Protein 5HA6 (pdb70)

CATH classification: 1.10.287.210

Structure (mmCIF, N/CA/C/O backbone):
data_5HA6
#
_entry.id   5HA6
#
_cell.length_a   48.118
_cell.length_b   48.118
_cell.length_c   378.911
_cell.angle_alpha   90.000
_cell.angle_beta   90.000
_cell.angle_gamma   120.000
#
_symmetry.space_group_name_H-M   'H 3 2'
#
loop_
_entity.id
_entity.type
_entity.pdbx_description
1 polymer Syncytin-1
2 non-polymer 'CHLORIDE ION'
3 water water
#
loop_
_atom_site.group_PDB
_atom_site.id
_atom_site.type_symbol
_atom_site.label_atom_id
_atom_site.label_alt_id
_atom_site.label_comp_id
_atom_site.label_asym_id
_atom_site.label_entity_id
_atom_site.label_seq_id
_atom_site.pdbx_PDB_ins_code
_atom_site.Cartn_x
_atom_site.Cartn_y
_atom_site.Cartn_z
_atom_site.occupancy
_atom_site.B_iso_or_equiv
_atom_site.auth_seq_id
_atom_site.auth_comp_id
_atom_site.auth_asym_id
_atom_site.auth_atom_id
_atom_site.pdbx_PDB_model_num
ATOM 1 N N . GLY A 1 24 ? 23.292 -7.549 44.580 1.00 60.88 0 GLY A N 1
A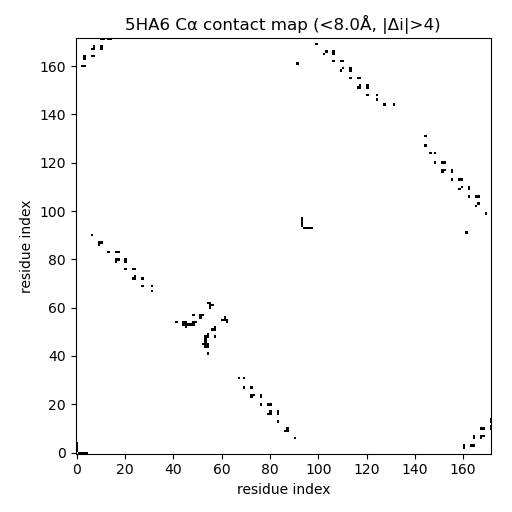TOM 2 C CA . GLY A 1 24 ? 22.046 -7.757 43.767 1.00 57.18 0 GLY A CA 1
ATOM 3 C C . GLY A 1 24 ? 22.135 -8.933 42.803 1.00 57.05 0 GLY A C 1
ATOM 4 O O . GLY A 1 24 ? 22.516 -8.777 41.638 1.00 52.45 0 GLY A O 1
ATOM 8 N N . SER A 1 25 ? 21.775 -10.121 43.286 1.00 59.17 343 SER A N 1
ATOM 9 C CA . SER A 1 25 ? 21.794 -11.326 42.448 1.00 55.26 343 SER A CA 1
ATOM 10 C C . SER A 1 25 ? 20.647 -11.296 41.427 1.00 50.85 343 SER A C 1
ATOM 11 O O . SER A 1 25 ? 20.857 -11.312 40.211 1.00 49.93 343 SER A O 1
ATOM 19 N N . THR A 1 26 ? 19.427 -11.265 41.954 1.00 53.19 344 THR A N 1
ATOM 20 C CA . THR A 1 26 ? 18.229 -11.007 41.164 1.00 48.56 344 THR A CA 1
ATOM 21 C C . THR A 1 26 ? 18.484 -9.948 40.083 1.00 44.31 344 THR A C 1
ATOM 22 O O . THR A 1 26 ? 18.135 -10.106 38.891 1.00 40.43 344 THR A O 1
ATOM 33 N N . GLN A 1 27 ? 19.103 -8.864 40.526 1.00 44.69 345 GLN A N 1
ATOM 34 C CA . GLN A 1 27 ? 19.371 -7.722 39.675 1.00 42.57 345 GLN A CA 1
ATOM 35 C C . GLN A 1 27 ? 20.298 -8.134 38.530 1.00 41.18 345 GLN A C 1
ATOM 36 O O . GLN A 1 27 ? 20.080 -7.780 37.375 1.00 39.03 345 GLN A O 1
ATOM 40 N N . PHE A 1 28 ? 21.316 -8.923 38.822 1.00 41.75 346 PHE A N 1
ATOM 41 C CA . PHE A 1 28 ? 22.264 -9.242 37.767 1.00 41.56 346 PHE A CA 1
ATOM 42 C C . PHE A 1 28 ? 21.592 -10.190 36.807 1.00 39.15 346 PHE A C 1
ATOM 43 O O . PHE A 1 28 ? 21.798 -10.084 35.593 1.00 35.34 346 PHE A O 1
ATOM 60 N N . TYR A 1 29 ? 20.688 -10.995 37.295 1.00 37.81 347 TYR A N 1
ATOM 61 C CA . TYR A 1 29 ? 19.953 -11.841 36.418 1.00 39.63 347 TYR A CA 1
ATOM 62 C C . TYR A 1 29 ? 19.066 -11.048 35.466 1.00 34.81 347 TYR A C 1
ATOM 63 O O . TYR A 1 29 ? 19.089 -11.297 34.296 1.00 31.31 347 TYR A O 1
ATOM 81 N N . TYR A 1 30 ? 18.305 -10.096 35.986 1.00 35.65 348 TYR A N 1
ATOM 82 C CA . TYR A 1 30 ? 17.487 -9.240 35.084 1.00 33.36 348 TYR A CA 1
ATOM 83 C C . TYR A 1 30 ? 18.381 -8.492 34.083 1.00 31.03 348 TYR A C 1
ATOM 84 O O . TYR A 1 30 ? 18.106 -8.404 32.881 1.00 29.88 348 TYR A O 1
ATOM 102 N N . LYS A 1 31 ? 19.481 -7.953 34.591 1.00 31.24 349 LYS A N 1
ATOM 103 C CA . LYS A 1 31 ? 20.354 -7.140 33.769 1.00 30.26 349 LYS A CA 1
ATOM 104 C C . LYS A 1 31 ? 20.907 -7.940 32.596 1.00 28.87 349 LYS A C 1
ATOM 105 O O . LYS A 1 31 ? 20.793 -7.544 31.446 1.00 27.79 349 LYS A O 1
ATOM 109 N N . LEU A 1 32 ? 21.486 -9.065 32.893 1.00 29.10 350 LEU A N 1
ATOM 110 C CA . LEU A 1 32 ? 22.076 -9.903 31.883 1.00 28.06 350 LEU A CA 1
ATOM 111 C C . LEU A 1 32 ? 21.045 -10.437 30.922 1.00 27.24 350 LEU A C 1
ATOM 112 O O . LEU A 1 32 ? 21.282 -10.484 29.787 1.00 26.08 350 LEU A O 1
ATOM 128 N N . SER A 1 33 ? 19.903 -10.843 31.415 1.00 28.03 351 SER A N 1
ATOM 129 C CA . SER A 1 33 ? 18.812 -11.265 30.532 1.00 27.55 351 SER A CA 1
ATOM 130 C C . SER A 1 33 ? 18.436 -10.158 29.527 1.00 26.52 351 SER A C 1
ATOM 131 O O . SER A 1 33 ? 18.247 -10.399 28.320 1.00 25.51 351 SER A O 1
ATOM 139 N N . GLN A 1 34 ? 18.330 -8.925 30.007 1.00 27.72 352 GLN A N 1
ATOM 140 C CA . GLN A 1 34 ? 18.019 -7.820 29.072 1.00 26.30 352 GLN A CA 1
ATOM 141 C C . GLN A 1 34 ? 19.175 -7.474 28.146 1.00 25.13 352 GLN A C 1
ATOM 142 O O . GLN A 1 34 ? 18.953 -7.192 26.973 1.00 24.28 352 GLN A O 1
ATOM 156 N N . GLU A 1 35 ? 20.413 -7.565 28.618 1.00 25.29 353 GLU A N 1
ATOM 157 C CA . GLU A 1 35 ? 21.550 -7.421 27.679 1.00 24.32 353 GLU A CA 1
ATOM 158 C C . GLU A 1 35 ? 21.512 -8.457 26.521 1.00 23.20 353 GLU A C 1
ATOM 159 O O . GLU A 1 35 ? 21.602 -8.126 25.310 1.00 22.28 353 GLU A O 1
ATOM 171 N N . LEU A 1 36 ? 21.380 -9.720 26.904 1.00 24.33 354 LEU A N 1
ATOM 172 C CA . LEU A 1 36 ? 21.212 -10.799 25.953 1.00 22.79 354 LEU A CA 1
ATOM 173 C C . LEU A 1 36 ? 20.082 -10.456 24.986 1.00 22.14 354 LEU A C 1
ATOM 174 O O . LEU A 1 36 ? 20.268 -10.442 23.743 1.00 23.31 354 LEU A O 1
ATOM 190 N N . ASN A 1 37 ? 18.906 -10.144 25.523 1.00 22.87 355 ASN A N 1
ATOM 191 C CA . ASN A 1 37 ? 17.757 -9.832 24.663 1.00 22.63 355 ASN A CA 1
ATOM 192 C C . ASN A 1 37 ? 18.044 -8.703 23.671 1.00 21.82 355 ASN A C 1
ATOM 193 O O . ASN A 1 37 ? 17.768 -8.832 22.472 1.00 21.08 355 ASN A O 1
ATOM 204 N N . GLY A 1 38 ? 18.626 -7.603 24.146 1.00 24.49 356 GLY A N 1
ATOM 205 C CA . GLY A 1 38 ? 18.916 -6.500 23.216 1.00 23.47 356 GLY A CA 1
ATOM 206 C C . GLY A 1 38 ? 19.976 -6.811 22.138 1.00 20.58 356 GLY A C 1
ATOM 207 O O . GLY A 1 38 ? 19.890 -6.315 20.991 1.00 21.20 356 GLY A O 1
ATOM 211 N N . ASP A 1 39 ? 20.999 -7.583 22.482 1.00 22.92 357 ASP A N 1
ATOM 212 C CA . ASP A 1 39 ? 21.931 -8.064 21.453 1.00 19.55 357 ASP A CA 1
ATOM 213 C C . ASP A 1 39 ? 21.192 -8.970 20.433 1.00 18.80 357 ASP A C 1
ATOM 214 O O . ASP A 1 39 ? 21.285 -8.805 19.221 1.00 19.17 357 ASP A O 1
ATOM 223 N N . MET A 1 40 ? 20.434 -9.945 20.933 1.00 20.22 358 MET A N 1
ATOM 224 C CA . MET A 1 40 ? 19.746 -10.884 20.044 1.00 19.46 358 MET A CA 1
ATOM 225 C C . MET A 1 40 ? 18.672 -10.274 19.150 1.00 19.93 358 MET A C 1
ATOM 226 O O . MET A 1 40 ? 18.449 -10.778 18.041 1.00 21.91 358 MET A O 1
ATOM 240 N N . GLU A 1 41 ? 18.006 -9.209 19.603 1.00 22.05 359 GLU A N 1
ATOM 241 C CA . GLU A 1 41 ? 17.097 -8.490 18.718 1.00 19.55 359 GLU A CA 1
ATOM 242 C C . GLU A 1 41 ? 17.858 -7.980 17.489 1.00 19.85 359 GLU A C 1
ATOM 243 O O . GLU A 1 41 ? 17.390 -8.094 16.346 1.00 18.83 359 GLU A O 1
ATOM 255 N N . ARG A 1 42 ? 19.078 -7.470 17.704 1.00 21.80 360 ARG A N 1
ATOM 256 C CA . ARG A 1 42 ? 19.882 -6.942 16.593 1.00 18.76 360 ARG A CA 1
ATOM 257 C C . ARG A 1 42 ? 20.457 -8.062 15.719 1.00 19.98 360 ARG A C 1
ATOM 258 O O . ARG A 1 42 ? 20.417 -7.969 14.473 1.00 19.52 360 ARG A O 1
ATOM 279 N N . VAL A 1 43 ? 20.936 -9.154 16.338 1.00 19.34 361 VAL A N 1
ATOM 280 C CA . VAL A 1 43 ? 21.296 -10.318 15.523 1.00 19.01 361 VAL A CA 1
ATOM 281 C C . VAL A 1 43 ? 20.119 -10.821 14.637 1.00 18.24 361 VAL A C 1
ATOM 282 O O . VAL A 1 43 ? 20.294 -11.064 13.418 1.00 18.42 361 VAL A O 1
ATOM 295 N N . ALA A 1 44 ? 18.955 -11.035 15.227 1.00 19.67 362 ALA A N 1
ATOM 296 C CA . ALA A 1 44 ? 17.811 -11.504 14.470 1.00 18.82 362 ALA A CA 1
ATOM 297 C C . ALA A 1 44 ? 17.507 -10.565 13.312 1.00 21.75 362 ALA A C 1
ATOM 298 O O . ALA A 1 44 ? 17.294 -11.016 12.158 1.00 23.87 362 ALA A O 1
ATOM 305 N N . ASP A 1 45 ? 17.467 -9.261 13.616 1.00 21.57 363 ASP A N 1
ATOM 306 C CA . ASP A 1 45 ? 17.268 -8.265 12.560 1.00 20.80 363 ASP A CA 1
ATOM 307 C C . ASP A 1 45 ? 18.263 -8.454 11.414 1.00 21.79 363 ASP A C 1
ATOM 308 O O . ASP A 1 45 ? 17.887 -8.413 10.199 1.00 19.78 363 ASP A O 1
ATOM 317 N N . SER A 1 46 ? 19.531 -8.641 11.780 1.00 21.31 364 SER A N 1
ATOM 318 C CA . SER A 1 46 ? 20.576 -8.818 10.776 1.00 14.97 364 SER A CA 1
ATOM 319 C C . SER A 1 46 ? 20.377 -10.071 9.948 1.00 18.86 364 SER A C 1
ATOM 320 O O . SER A 1 46 ? 20.530 -10.049 8.695 1.00 17.49 364 SER A O 1
ATOM 328 N N . LEU A 1 47 ? 20.057 -11.176 10.614 1.00 18.02 365 LEU A N 1
ATOM 329 C CA . LEU A 1 47 ? 19.826 -12.436 9.900 1.00 16.51 365 LEU A CA 1
ATOM 330 C C . LEU A 1 47 ? 18.699 -12.271 8.890 1.00 19.48 365 LEU A C 1
ATOM 331 O O . LEU A 1 47 ? 18.817 -12.719 7.729 1.00 18.76 365 LEU A O 1
ATOM 347 N N . VAL A 1 48 ? 17.624 -11.584 9.309 1.00 19.95 366 VAL A N 1
ATOM 348 C CA . VAL A 1 48 ? 16.499 -11.372 8.419 1.00 19.71 366 VAL A CA 1
ATOM 349 C C . VAL A 1 48 ? 16.912 -10.572 7.224 1.00 18.58 366 VAL A C 1
ATOM 350 O O . VAL A 1 48 ? 16.533 -10.898 6.066 1.00 18.04 366 VAL A O 1
ATOM 363 N N . THR A 1 49 ? 17.695 -9.528 7.466 1.00 19.61 367 THR A N 1
ATOM 364 C CA . THR A 1 49 ? 18.106 -8.710 6.362 1.00 14.37 367 THR A CA 1
ATOM 365 C C . THR A 1 49 ? 19.082 -9.386 5.395 1.00 17.12 367 THR A C 1
ATOM 366 O O . THR A 1 49 ? 18.974 -9.187 4.169 1.00 17.37 367 THR A O 1
ATOM 377 N N . LEU A 1 50 ? 19.993 -10.1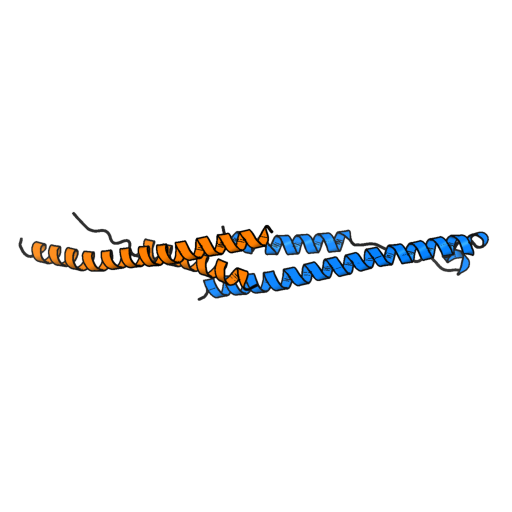91 5.913 1.00 15.21 368 LEU A N 1
ATOM 378 C CA . LEU A 1 50 ? 20.853 -10.974 5.045 1.00 15.98 368 LEU A CA 1
ATOM 379 C C . LEU A 1 50 ? 20.019 -11.917 4.190 1.00 15.10 368 LEU A C 1
ATOM 38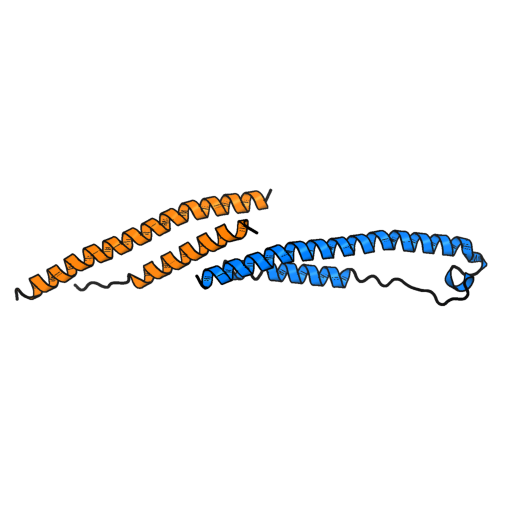0 O O . LEU A 1 50 ? 20.247 -12.029 2.940 1.00 19.09 368 LEU A O 1
ATOM 396 N N . GLN A 1 51 ? 19.046 -12.585 4.801 1.00 15.93 369 GLN A N 1
ATOM 397 C CA . GLN A 1 51 ? 18.139 -13.446 3.998 1.00 18.08 369 GLN A CA 1
ATOM 398 C C . GLN A 1 51 ? 17.319 -12.693 2.962 1.00 15.75 369 GLN A C 1
ATOM 399 O O . GLN A 1 51 ? 17.165 -13.170 1.821 1.00 15.44 369 GLN A O 1
ATOM 413 N N . ASP A 1 52 ? 16.824 -11.508 3.326 1.00 18.84 370 ASP A N 1
ATOM 414 C CA . ASP A 1 52 ? 16.116 -10.693 2.384 1.00 16.59 370 ASP A CA 1
ATOM 415 C C . ASP A 1 52 ? 17.016 -10.376 1.198 1.00 19.22 370 ASP A C 1
ATOM 416 O O . ASP A 1 52 ? 16.549 -10.390 0.055 1.00 17.91 370 ASP A O 1
ATOM 425 N N . GLN A 1 53 ? 18.284 -10.015 1.447 1.00 21.52 371 GLN A N 1
ATOM 426 C CA . GLN A 1 53 ? 19.174 -9.725 0.312 1.00 19.06 371 GLN A CA 1
ATOM 427 C C . GLN A 1 53 ? 19.489 -10.940 -0.547 1.00 18.08 371 GLN A C 1
ATOM 428 O O . GLN A 1 53 ? 19.517 -10.819 -1.787 1.00 17.30 371 GLN A O 1
ATOM 442 N N . LEU A 1 54 ? 19.739 -12.101 0.052 1.00 16.93 372 LEU A N 1
ATOM 443 C CA . LEU A 1 54 ? 19.791 -13.323 -0.773 1.00 17.37 372 LEU A CA 1
ATOM 444 C C . LEU A 1 54 ? 18.556 -13.562 -1.650 1.00 20.67 372 LEU A C 1
ATOM 445 O O . LEU A 1 54 ? 18.688 -13.851 -2.859 1.00 16.62 372 LEU A O 1
ATOM 461 N N . ASN A 1 55 ? 17.366 -13.445 -1.057 1.00 24.12 373 ASN A N 1
ATOM 462 C CA . ASN A 1 55 ? 16.137 -13.572 -1.839 1.00 21.49 373 ASN A CA 1
ATOM 463 C C . ASN A 1 55 ? 16.109 -12.549 -2.980 1.00 19.49 373 ASN A C 1
ATOM 464 O O . ASN A 1 55 ? 15.719 -12.871 -4.104 1.00 20.57 373 ASN A O 1
ATOM 475 N N . SER A 1 56 ? 16.465 -11.307 -2.678 1.00 16.85 374 SER A N 1
ATOM 476 C CA . SER A 1 56 ? 16.443 -10.250 -3.713 1.00 17.38 374 SER A CA 1
ATOM 477 C C . SER A 1 56 ? 17.426 -10.591 -4.853 1.00 18.17 374 SER A C 1
ATOM 478 O O . SER A 1 56 ? 17.076 -10.538 -6.048 1.00 15.95 374 SER A O 1
ATOM 486 N N . LEU A 1 57 ? 18.642 -10.949 -4.479 1.00 18.07 375 LEU A N 1
ATOM 487 C CA . LEU A 1 57 ? 19.694 -11.205 -5.432 1.00 18.80 375 LEU A CA 1
ATOM 488 C C . LEU A 1 57 ? 19.404 -12.447 -6.255 1.00 17.22 375 LEU A C 1
ATOM 489 O O . LEU A 1 57 ? 19.629 -12.452 -7.496 1.00 21.64 375 LEU A O 1
ATOM 505 N N . ALA A 1 58 ? 18.838 -13.464 -5.612 1.00 18.98 376 ALA A N 1
ATOM 506 C CA . ALA A 1 58 ? 18.534 -14.701 -6.309 1.00 18.37 376 ALA A CA 1
ATOM 507 C C . ALA A 1 58 ? 17.526 -14.444 -7.444 1.00 15.07 376 ALA A C 1
ATOM 508 O O . ALA A 1 58 ? 17.607 -15.069 -8.498 1.00 18.79 376 ALA A O 1
ATOM 515 N N . ALA A 1 59 ? 16.566 -13.539 -7.252 1.00 17.49 377 ALA A N 1
ATOM 516 C CA . ALA A 1 59 ? 15.587 -13.293 -8.321 1.00 22.66 377 ALA A CA 1
ATOM 517 C C . ALA A 1 59 ? 16.303 -12.731 -9.563 1.00 18.03 377 ALA A C 1
ATOM 518 O O . ALA A 1 59 ? 15.989 -13.096 -10.691 1.00 17.85 377 ALA A O 1
ATOM 525 N N . VAL A 1 60 ? 17.270 -11.846 -9.341 1.00 16.74 378 VAL A N 1
ATOM 526 C CA . VAL A 1 60 ? 18.071 -11.308 -10.419 1.00 16.60 378 VAL A CA 1
ATOM 527 C C . VAL A 1 60 ? 18.932 -12.384 -11.073 1.00 19.57 378 VAL A C 1
ATOM 528 O O . VAL A 1 60 ? 19.010 -12.450 -12.317 1.00 18.29 378 VAL A O 1
ATOM 541 N N . VAL A 1 61 ? 19.576 -13.221 -10.261 1.00 15.90 379 VAL A N 1
ATOM 542 C CA . VAL A 1 61 ? 20.424 -14.287 -10.817 1.00 18.95 379 VAL A CA 1
ATOM 543 C C . VAL A 1 61 ? 19.614 -15.261 -11.664 1.00 19.93 379 VAL A C 1
ATOM 544 O O . VAL A 1 61 ? 20.073 -15.727 -12.725 1.00 19.36 379 VAL A O 1
ATOM 557 N N . LEU A 1 62 ? 18.415 -15.598 -11.199 1.00 19.91 380 LEU A N 1
ATOM 558 C CA . LEU A 1 62 ? 17.631 -16.553 -11.949 1.00 18.30 380 LEU A CA 1
ATOM 559 C C . LEU A 1 62 ? 16.973 -15.937 -13.193 1.00 20.07 380 LEU A C 1
ATOM 560 O O . LEU A 1 62 ? 16.806 -16.628 -14.212 1.00 19.05 380 LEU A O 1
ATOM 576 N N . GLN A 1 63 ? 16.615 -14.663 -13.132 1.00 17.28 381 GLN A N 1
ATOM 577 C CA . GLN A 1 63 ? 16.237 -13.950 -14.347 1.00 20.22 381 GLN A CA 1
ATOM 578 C C . GLN A 1 63 ? 17.389 -13.927 -15.364 1.00 17.95 381 GLN A C 1
ATOM 579 O O . GLN A 1 63 ? 17.194 -14.214 -16.588 1.00 18.71 381 GLN A O 1
ATOM 593 N N . ASN A 1 64 ? 18.610 -13.661 -14.879 1.00 18.55 382 ASN A N 1
ATOM 594 C CA . ASN A 1 64 ? 19.805 -13.784 -15.727 1.00 19.01 382 ASN A CA 1
ATOM 595 C C . ASN A 1 64 ? 19.912 -15.169 -16.367 1.00 19.62 382 ASN A C 1
ATOM 596 O O . ASN A 1 64 ? 20.110 -15.271 -17.594 1.00 21.55 382 ASN A O 1
ATOM 607 N N . ARG A 1 65 ? 19.793 -16.226 -15.554 1.00 18.67 383 ARG A N 1
ATOM 608 C CA . ARG A 1 65 ? 19.783 -17.616 -16.081 1.00 20.21 383 ARG A CA 1
ATOM 609 C C . ARG A 1 65 ? 18.703 -17.852 -17.144 1.00 19.50 383 ARG A C 1
ATOM 610 O O . ARG A 1 65 ? 18.969 -18.422 -18.216 1.00 21.18 383 ARG A O 1
ATOM 631 N N . ARG A 1 66 ? 17.484 -17.392 -16.890 1.00 20.28 384 ARG A N 1
ATOM 632 C CA . ARG A 1 66 ? 16.415 -17.623 -17.888 1.00 21.95 384 ARG A CA 1
ATOM 633 C C . ARG A 1 66 ? 16.707 -16.902 -19.229 1.00 21.04 384 ARG A C 1
ATOM 634 O O . ARG A 1 66 ? 16.452 -17.432 -20.336 1.00 21.73 384 ARG A O 1
ATOM 655 N N . ALA A 1 67 ? 17.235 -15.682 -19.109 1.00 20.21 385 ALA A N 1
ATOM 656 C CA . ALA A 1 67 ? 17.709 -14.941 -20.285 1.00 20.73 385 ALA A CA 1
ATOM 657 C C . ALA A 1 67 ? 18.796 -15.741 -21.049 1.00 20.94 385 ALA A C 1
ATOM 658 O O . ALA A 1 67 ? 18.729 -15.955 -22.275 1.00 22.42 385 ALA A O 1
ATOM 665 N N . LEU A 1 68 ? 19.809 -16.211 -20.321 1.00 22.74 386 LEU A N 1
ATOM 666 C CA . LEU A 1 68 ? 20.796 -17.068 -20.930 1.00 20.28 386 LEU A CA 1
ATOM 667 C C . LEU A 1 68 ? 20.220 -18.349 -21.545 1.00 22.53 386 LEU A C 1
ATOM 668 O O . LEU A 1 68 ? 20.663 -18.756 -22.597 1.00 22.36 386 LEU A O 1
ATOM 684 N N . ASP A 1 69 ? 19.231 -18.958 -20.910 1.00 21.25 387 ASP A N 1
ATOM 685 C CA . ASP A 1 69 ? 18.621 -20.170 -21.461 1.00 23.95 387 ASP A CA 1
ATOM 686 C C . ASP A 1 69 ? 17.974 -19.855 -22.791 1.00 27.88 387 ASP A C 1
ATOM 687 O O . ASP A 1 69 ? 18.129 -20.596 -23.758 1.00 29.95 387 ASP A O 1
ATOM 696 N N . LEU A 1 70 ? 17.288 -18.725 -22.880 1.00 24.52 388 LEU A N 1
ATOM 697 C CA . LEU A 1 70 ? 16.818 -18.313 -24.219 1.00 26.74 388 LEU A CA 1
ATOM 698 C C . LEU A 1 70 ? 17.891 -18.012 -25.280 1.00 24.69 388 LEU A C 1
ATOM 699 O O . LEU A 1 70 ? 17.743 -18.375 -26.457 1.00 25.83 388 LEU A O 1
ATOM 715 N N . LEU A 1 71 ? 18.911 -17.261 -24.897 1.00 23.93 389 LEU A N 1
ATOM 716 C CA . LEU A 1 71 ? 20.016 -16.969 -25.822 1.00 24.16 389 LEU A CA 1
ATOM 717 C C . LEU A 1 71 ? 20.730 -18.224 -26.292 1.00 27.69 389 LEU A C 1
ATOM 718 O O . LEU A 1 71 ? 21.247 -18.267 -27.396 1.00 29.45 389 LEU A O 1
ATOM 734 N N . THR A 1 72 ? 20.806 -19.238 -25.443 1.00 27.08 390 THR A N 1
ATOM 735 C CA . THR A 1 72 ? 21.522 -20.448 -25.836 1.00 26.02 390 THR A CA 1
ATOM 736 C C . THR A 1 72 ? 20.573 -21.607 -26.147 1.00 27.63 390 THR A C 1
ATOM 737 O O . THR A 1 72 ? 20.982 -22.775 -26.150 1.00 27.88 390 THR A O 1
ATOM 748 N N . ALA A 1 73 ? 19.324 -21.275 -26.445 1.00 27.97 391 ALA A N 1
ATOM 749 C CA . ALA A 1 73 ? 18.300 -22.318 -26.612 1.00 31.62 391 ALA A CA 1
ATOM 750 C C . ALA A 1 73 ? 18.618 -23.277 -27.760 1.00 30.25 391 ALA A C 1
ATOM 751 O O . ALA A 1 73 ? 18.386 -24.492 -27.658 1.00 29.99 391 ALA A O 1
ATOM 758 N N . GLU A 1 74 ? 19.152 -22.735 -28.853 1.00 30.59 392 GLU A N 1
ATOM 759 C CA . GLU A 1 74 ? 19.536 -23.540 -29.996 1.00 32.61 392 GLU A CA 1
ATOM 760 C C . GLU A 1 74 ? 20.546 -24.595 -29.581 1.00 34.91 392 GLU A C 1
ATOM 761 O O . GLU A 1 74 ? 20.677 -25.608 -30.243 1.00 34.12 392 GLU A O 1
ATOM 765 N N . ARG A 1 75 ? 21.264 -24.339 -28.492 1.00 30.73 393 ARG A N 1
ATOM 766 C CA . ARG A 1 75 ? 22.277 -25.259 -28.005 1.00 34.42 393 ARG A CA 1
ATOM 767 C C . ARG A 1 75 ? 21.830 -26.052 -26.786 1.00 37.00 393 ARG A C 1
ATOM 768 O O . ARG A 1 75 ? 22.642 -26.778 -26.187 1.00 35.94 393 ARG A O 1
ATOM 789 N N . GLY A 1 76 ? 20.554 -25.913 -26.413 1.00 32.73 394 GLY A N 1
ATOM 790 C CA . GLY A 1 76 ? 19.996 -26.670 -25.305 1.00 34.67 394 GLY A CA 1
ATOM 791 C C . GLY A 1 76 ? 19.932 -25.936 -23.983 1.00 29.80 394 GLY A C 1
ATOM 792 O O . GLY A 1 76 ? 19.707 -26.541 -22.929 1.00 32.82 394 GLY A O 1
ATOM 796 N N . GLY A 1 77 ? 20.133 -24.628 -24.012 1.00 27.12 395 GLY A N 1
ATOM 797 C CA . GLY A 1 77 ? 20.113 -23.835 -22.810 1.00 26.08 395 GLY A CA 1
ATOM 798 C C . GLY A 1 77 ? 21.496 -23.788 -22.186 1.00 29.58 395 GLY A C 1
ATOM 799 O O . GLY A 1 77 ? 22.417 -24.400 -22.709 1.00 28.69 395 GLY A O 1
ATOM 803 N N . THR A 1 78 ? 21.601 -23.147 -21.020 1.00 26.50 396 THR A N 1
ATOM 804 C CA . THR A 1 78 ? 22.879 -22.658 -20.493 1.00 25.02 396 THR A CA 1
ATOM 805 C C . THR A 1 78 ? 23.882 -23.776 -20.170 1.00 24.93 396 THR A C 1
ATOM 806 O O . THR A 1 78 ? 25.093 -23.717 -20.533 1.00 25.71 396 THR A O 1
ATOM 817 N N . CYS A 1 79 ? 23.383 -24.837 -19.528 1.00 24.90 397 CYS A N 1
ATOM 818 C CA . CYS A 1 79 ? 24.252 -25.907 -19.080 1.00 24.85 397 CYS A CA 1
ATOM 819 C C . CYS A 1 79 ? 24.745 -26.765 -20.254 1.00 26.13 397 CYS A C 1
ATOM 820 O O . CYS A 1 79 ? 25.940 -27.040 -20.384 1.00 26.12 397 CYS A O 1
ATOM 827 N N . LEU A 1 80 ? 23.832 -27.164 -21.121 1.00 27.59 398 LEU A N 1
ATOM 828 C CA . LEU A 1 80 ? 24.202 -27.869 -22.336 1.00 29.01 398 LEU A CA 1
ATOM 829 C C . LEU A 1 80 ? 25.131 -27.043 -23.242 1.00 29.20 398 LEU A C 1
ATOM 830 O O . LEU A 1 80 ? 26.039 -27.589 -23.887 1.00 29.28 398 LEU A O 1
ATOM 846 N N . PHE A 1 81 ? 24.912 -25.733 -23.268 1.00 28.13 399 PHE A N 1
ATOM 847 C CA . PHE A 1 81 ? 25.676 -24.805 -24.097 1.00 28.17 399 PHE A CA 1
ATOM 848 C C . PHE A 1 81 ? 27.130 -24.873 -23.638 1.00 28.77 399 PHE A C 1
ATOM 849 O O . PHE A 1 81 ? 28.063 -25.006 -24.468 1.00 27.67 399 PHE A O 1
ATOM 866 N N . LEU A 1 82 ? 27.310 -24.783 -22.312 1.00 25.78 400 LEU A N 1
ATOM 867 C CA . LEU A 1 82 ? 28.636 -24.974 -21.698 1.00 26.03 400 LEU A CA 1
ATOM 868 C C . LEU A 1 82 ? 29.240 -26.390 -21.658 1.00 30.57 400 LEU A C 1
ATOM 869 O O . LEU A 1 82 ? 30.447 -26.551 -21.481 1.00 28.59 400 LEU A O 1
ATOM 885 N N . GLY A 1 83 ? 28.419 -27.421 -21.764 1.00 29.26 401 GLY A N 1
ATOM 886 C CA . GLY A 1 83 ? 28.934 -28.757 -21.579 1.00 31.32 401 GLY A CA 1
ATOM 887 C C . GLY A 1 83 ? 29.132 -29.034 -20.102 1.00 31.94 401 GLY A C 1
ATOM 888 O O . GLY A 1 83 ? 30.052 -29.776 -19.733 1.00 33.42 401 GLY A O 1
ATOM 892 N N . GLU A 1 84 ? 28.262 -28.457 -19.270 1.00 25.83 402 GLU A N 1
ATOM 893 C CA . GLU A 1 84 ? 28.294 -28.659 -17.813 1.00 29.47 402 GLU A CA 1
ATOM 894 C C . GLU A 1 84 ? 27.008 -29.226 -17.240 1.00 28.79 402 GLU A C 1
ATOM 895 O O . GLU A 1 84 ? 25.921 -28.949 -17.753 1.00 26.11 402 GLU A O 1
ATOM 907 N N . GLU A 1 85 ? 27.111 -29.918 -16.115 1.00 29.02 403 GLU A N 1
ATOM 908 C CA . GLU A 1 85 ? 25.922 -30.158 -15.286 1.00 30.08 403 GLU A CA 1
ATOM 909 C C . GLU A 1 85 ? 25.402 -28.832 -14.775 1.00 24.85 403 GLU A C 1
ATOM 910 O O . GLU A 1 85 ? 26.185 -27.968 -14.358 1.00 23.75 403 GLU A O 1
ATOM 914 N N . CYS A 1 86 ? 24.077 -28.670 -14.751 1.00 24.97 404 CYS A N 1
ATOM 915 C CA . CYS A 1 86 ? 23.510 -27.432 -14.232 1.00 25.49 404 CYS A CA 1
ATOM 916 C C . CYS A 1 86 ? 23.826 -27.250 -12.764 1.00 25.64 404 CYS A C 1
ATOM 917 O O . CYS A 1 86 ? 23.748 -28.204 -11.980 1.00 24.94 404 CYS A O 1
ATOM 924 N N . SER A 1 87 ? 24.119 -26.007 -12.390 1.00 21.64 405 SER A N 1
ATOM 925 C CA . SER A 1 87 ? 24.132 -25.609 -10.997 1.00 21.00 405 SER A CA 1
ATOM 926 C C . SER A 1 87 ? 22.766 -25.036 -10.696 1.00 24.76 405 SER A C 1
ATOM 927 O O . SER A 1 87 ? 22.224 -24.245 -11.488 1.00 23.86 405 SER A O 1
ATOM 935 N N . TYR A 1 88 ? 22.222 -25.431 -9.556 1.00 24.45 406 TYR A N 1
ATOM 936 C CA . TYR A 1 88 ? 20.885 -25.028 -9.154 1.00 20.64 406 TYR A CA 1
ATOM 937 C C . TYR A 1 88 ? 20.938 -24.361 -7.806 1.00 20.20 406 TYR A C 1
ATOM 938 O O . TYR A 1 88 ? 21.634 -24.846 -6.924 1.00 20.38 406 TYR A O 1
ATOM 956 N N . TYR A 1 89 ? 20.154 -23.292 -7.623 1.00 22.47 407 TYR A N 1
ATOM 957 C CA . TYR A 1 89 ? 20.169 -22.558 -6.370 1.00 19.31 407 TYR A CA 1
ATOM 958 C C . TYR A 1 89 ? 19.222 -23.237 -5.405 1.00 21.45 407 TYR A C 1
ATOM 959 O O . TYR A 1 89 ? 18.064 -23.488 -5.744 1.00 23.81 407 TYR A O 1
ATOM 977 N N . VAL A 1 90 ? 19.678 -23.479 -4.188 1.00 20.64 408 VAL A N 1
ATOM 978 C CA . VAL A 1 90 ? 18.786 -24.057 -3.193 1.00 21.39 408 VAL A CA 1
ATOM 979 C C . VAL A 1 90 ? 18.457 -22.984 -2.170 1.00 20.39 408 VAL A C 1
ATOM 980 O O . VAL A 1 90 ? 19.280 -22.643 -1.345 1.00 18.74 408 VAL A O 1
ATOM 993 N N . ASN A 1 91 ? 17.241 -22.483 -2.242 1.00 20.70 409 ASN A N 1
ATOM 994 C CA . ASN A 1 91 ? 16.781 -21.416 -1.344 1.00 20.65 409 ASN A CA 1
ATOM 995 C C . ASN A 1 91 ? 16.409 -21.990 -0.004 1.00 20.10 409 ASN A C 1
ATOM 996 O O . ASN A 1 91 ? 15.629 -22.920 0.094 1.00 19.69 409 ASN A O 1
ATOM 1007 N N . GLN A 1 92 ? 16.981 -21.450 1.038 1.00 19.22 410 GLN A N 1
ATOM 1008 C CA . GLN A 1 92 ? 16.734 -21.933 2.357 1.00 22.00 410 GLN A CA 1
ATOM 1009 C C . GLN A 1 92 ? 16.237 -20.830 3.296 1.00 23.91 410 GLN A C 1
ATOM 1010 O O . GLN A 1 92 ? 16.468 -20.880 4.519 1.00 20.10 410 GLN A O 1
ATOM 1024 N N . SER A 1 93 ? 15.463 -19.902 2.747 1.00 22.05 411 SER A N 1
ATOM 1025 C CA . SER A 1 93 ? 14.900 -18.821 3.560 1.00 22.08 411 SER A CA 1
ATOM 1026 C C . SER A 1 93 ? 14.061 -19.367 4.710 1.00 22.52 411 SER A C 1
ATOM 1027 O O . SER A 1 93 ? 14.039 -18.779 5.787 1.00 22.76 411 SER A O 1
ATOM 1035 N N . GLY A 1 94 ? 13.346 -20.452 4.453 1.00 21.36 412 GLY A N 1
ATOM 1036 C CA . GLY A 1 94 ? 12.512 -21.112 5.458 1.00 21.59 412 GLY A CA 1
ATOM 1037 C C . GLY A 1 94 ? 13.274 -21.482 6.734 1.00 25.40 412 GLY A C 1
ATOM 1038 O O . GLY A 1 94 ? 12.771 -21.294 7.867 1.00 25.07 412 GLY A O 1
ATOM 1042 N N . ILE A 1 95 ? 14.507 -21.962 6.569 1.00 22.55 413 ILE A N 1
ATOM 1043 C CA . ILE A 1 95 ? 15.305 -22.355 7.714 1.00 21.70 413 ILE A CA 1
ATOM 1044 C C . ILE A 1 95 ? 15.657 -21.098 8.524 1.00 21.80 413 ILE A C 1
ATOM 1045 O O . ILE A 1 95 ? 15.475 -21.058 9.751 1.00 19.33 413 ILE A O 1
ATOM 1061 N N . VAL A 1 96 ? 16.153 -20.067 7.850 1.00 20.66 414 VAL A N 1
ATOM 1062 C CA . VAL A 1 96 ? 16.640 -18.898 8.577 1.00 18.17 414 VAL A CA 1
ATOM 1063 C C . VAL A 1 96 ? 15.481 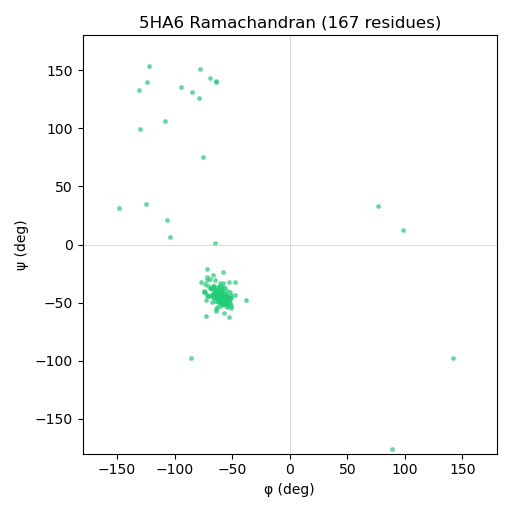-18.191 9.232 1.00 20.57 414 VAL A C 1
ATOM 1064 O O . VAL A 1 96 ? 15.543 -17.776 10.411 1.00 21.13 414 VAL A O 1
ATOM 1077 N N . THR A 1 97 ? 14.410 -18.038 8.480 1.00 17.42 415 THR A N 1
ATOM 1078 C CA . THR A 1 97 ? 13.184 -17.450 9.010 1.00 17.98 415 THR A CA 1
ATOM 1079 C C . THR A 1 97 ? 12.733 -18.190 10.286 1.00 19.89 415 THR A C 1
ATOM 1080 O O . THR A 1 97 ? 12.373 -17.546 11.318 1.00 19.96 415 THR A O 1
ATOM 1091 N N . GLU A 1 98 ? 12.759 -19.526 10.233 1.00 22.72 416 GLU A N 1
ATOM 1092 C CA . GLU A 1 98 ? 12.371 -20.308 11.415 1.00 22.27 416 GLU A CA 1
ATOM 1093 C C . GLU A 1 98 ? 13.272 -20.051 12.610 1.00 21.14 416 GLU A C 1
ATOM 1094 O O . GLU A 1 98 ? 12.775 -19.777 13.716 1.00 18.77 416 GLU A O 1
ATOM 1106 N N . LYS A 1 99 ? 14.596 -20.115 12.393 1.00 19.23 417 LYS A N 1
ATOM 1107 C CA . LYS A 1 99 ? 15.537 -19.859 13.493 1.00 24.18 417 LYS A CA 1
ATOM 1108 C C . LYS A 1 99 ? 15.377 -18.467 14.117 1.00 23.52 417 LYS A C 1
ATOM 1109 O O . LYS A 1 99 ? 15.451 -18.323 15.354 1.00 19.09 417 LYS A O 1
ATOM 1128 N N . VAL A 1 100 ? 15.204 -17.447 13.272 1.00 19.71 418 VAL A N 1
ATOM 1129 C CA . VAL A 1 100 ? 14.932 -16.079 13.749 1.00 20.33 418 VAL A CA 1
ATOM 1130 C C . VAL A 1 100 ? 13.690 -16.005 14.627 1.00 23.10 418 VAL A C 1
ATOM 1131 O O . VAL A 1 100 ? 13.714 -15.383 15.701 1.00 22.85 418 VAL A O 1
ATOM 1144 N N . LYS A 1 101 ? 12.607 -16.642 14.179 1.00 19.92 419 LYS A N 1
ATOM 1145 C CA . LYS A 1 101 ? 11.372 -16.563 14.932 1.00 21.32 419 LYS A CA 1
ATOM 1146 C C . LYS A 1 101 ? 11.540 -17.286 16.265 1.00 24.24 419 LYS A C 1
ATOM 1147 O O . LYS A 1 101 ? 11.018 -16.822 17.290 1.00 23.14 419 LYS A O 1
ATOM 1166 N N . GLU A 1 102 ? 12.299 -18.389 16.259 1.00 21.05 420 GLU A N 1
ATOM 1167 C CA . GLU A 1 102 ? 12.635 -19.097 17.519 1.00 21.26 420 GLU A CA 1
ATOM 1168 C C . GLU A 1 102 ? 13.471 -18.237 18.487 1.00 20.95 420 GLU A C 1
ATOM 1169 O O . GLU A 1 102 ? 13.217 -18.193 19.688 1.00 19.71 420 GLU A O 1
ATOM 1181 N N . ILE A 1 103 ? 14.473 -17.555 17.955 1.00 19.54 421 ILE A N 1
ATOM 1182 C CA . ILE A 1 103 ? 15.206 -16.566 18.750 1.00 22.43 421 ILE A CA 1
ATOM 1183 C C . ILE A 1 103 ? 14.306 -15.460 19.343 1.00 19.24 421 ILE A C 1
ATOM 1184 O O . ILE A 1 103 ? 14.418 -15.109 20.532 1.00 24.92 421 ILE A O 1
ATOM 1200 N N . ARG A 1 104 ? 13.443 -14.889 18.518 1.00 20.70 422 ARG A N 1
ATOM 1201 C CA . ARG A 1 104 ? 12.498 -13.895 19.002 1.00 26.00 422 ARG A CA 1
ATOM 1202 C C . ARG A 1 104 ? 11.523 -14.479 20.063 1.00 25.19 422 ARG A C 1
ATOM 1203 O O . ARG A 1 104 ? 11.170 -13.781 21.059 1.00 21.15 422 ARG A O 1
ATOM 1224 N N . ASP A 1 105 ? 11.109 -15.756 19.894 1.00 22.14 423 ASP A N 1
ATOM 1225 C CA . ASP A 1 105 ? 10.300 -16.411 20.917 1.00 23.55 423 ASP A CA 1
ATOM 1226 C C . ASP A 1 105 ? 11.058 -16.512 22.218 1.00 21.01 423 ASP A C 1
ATOM 1227 O O . ASP A 1 105 ? 10.486 -16.375 23.291 1.00 22.45 423 ASP A O 1
ATOM 1236 N N . ARG A 1 106 ? 12.331 -16.876 22.120 1.00 19.76 424 ARG A N 1
ATOM 1237 C CA . ARG A 1 106 ? 13.145 -17.020 23.330 1.00 23.14 424 ARG A CA 1
ATOM 1238 C C . ARG A 1 106 ? 13.334 -15.700 24.052 1.00 21.68 424 ARG A C 1
ATOM 1239 O O . ARG A 1 106 ? 13.274 -15.673 25.307 1.00 24.44 424 ARG A O 1
ATOM 1260 N N . ILE A 1 107 ? 13.561 -14.612 23.289 1.00 19.39 425 ILE A N 1
ATOM 1261 C CA . ILE A 1 107 ? 13.546 -13.284 23.885 1.00 23.00 425 ILE A CA 1
ATOM 1262 C C . ILE A 1 107 ? 12.249 -13.000 24.643 1.00 26.34 425 ILE A C 1
ATOM 1263 O O . ILE A 1 107 ? 12.250 -12.595 25.836 1.00 24.86 425 ILE A O 1
ATOM 1279 N N . GLN A 1 108 ? 11.129 -13.168 23.984 1.00 22.99 426 GLN A N 1
ATOM 1280 C CA . GLN A 1 108 ? 9.864 -12.928 24.608 1.00 26.49 426 GLN A CA 1
ATOM 1281 C C . GLN A 1 108 ? 9.680 -13.832 25.808 1.00 25.38 426 GLN A C 1
ATOM 1282 O O . GLN A 1 108 ? 9.222 -13.390 26.799 1.00 27.21 426 GLN A O 1
ATOM 1296 N N . ARG A 1 109 ? 10.087 -15.080 25.714 1.00 25.02 427 ARG A N 1
ATOM 1297 C CA A ARG A 1 109 ? 9.846 -15.972 26.854 0.61 29.31 427 ARG A CA 1
ATOM 1298 C CA B ARG A 1 109 ? 9.833 -15.971 26.843 0.39 29.31 427 ARG A CA 1
ATOM 1299 C C . ARG A 1 109 ? 10.653 -15.535 28.072 1.00 28.18 427 ARG A C 1
ATOM 1300 O O . ARG A 1 109 ? 10.151 -15.572 29.203 1.00 29.74 427 ARG A O 1
ATOM 1339 N N . ARG A 1 110 ? 11.922 -15.134 27.862 1.00 25.75 428 ARG A N 1
ATOM 1340 C CA . ARG A 1 110 ? 12.712 -14.648 29.008 1.00 26.60 428 ARG A CA 1
ATOM 1341 C C . ARG A 1 110 ? 12.059 -13.441 29.663 1.00 27.74 428 ARG A C 1
ATOM 1342 O O . ARG A 1 110 ? 11.903 -13.372 30.897 1.00 29.92 428 ARG A O 1
ATOM 1363 N N . ALA A 1 111 ? 11.660 -12.483 28.832 1.00 26.81 429 ALA A N 1
ATOM 1364 C CA . ALA A 1 111 ? 10.945 -11.324 29.404 1.00 28.37 429 ALA A CA 1
ATOM 1365 C C . ALA A 1 111 ? 9.644 -11.747 30.115 1.00 30.81 429 ALA A C 1
ATOM 1366 O O . ALA A 1 111 ? 9.260 -11.233 31.183 1.00 35.05 429 ALA A O 1
ATOM 1373 N N . GLU A 1 112 ? 8.936 -12.676 29.495 1.00 30.89 430 GLU A N 1
ATOM 1374 C CA . GLU A 1 112 ? 7.661 -13.115 30.034 1.00 34.89 430 GLU A CA 1
ATOM 1375 C C . GLU A 1 112 ? 7.841 -13.773 31.403 1.00 36.26 430 GLU A C 1
ATOM 1376 O O . GLU A 1 112 ? 7.059 -13.551 32.323 1.00 40.91 430 GLU A O 1
ATOM 1388 N N . GLU A 1 113 ? 8.872 -14.570 31.525 1.00 38.44 431 GLU A N 1
ATOM 1389 C CA . GLU A 1 113 ? 9.189 -15.293 32.727 1.00 41.89 431 GLU A CA 1
ATOM 1390 C C . GLU A 1 113 ? 9.565 -14.338 33.829 1.00 41.44 431 GLU A C 1
ATOM 1391 O O . GLU A 1 113 ? 9.143 -14.498 34.939 1.00 45.68 431 GLU A O 1
ATOM 1403 N N . LEU A 1 114 ? 10.350 -13.334 33.541 1.00 40.73 432 LEU A N 1
ATOM 1404 C CA . LEU A 1 114 ? 10.636 -12.349 34.543 1.00 44.35 432 LEU A CA 1
ATOM 1405 C C . LEU A 1 114 ? 9.388 -11.586 34.952 1.00 46.56 432 LEU A C 1
ATOM 1406 O O . LEU A 1 114 ? 9.239 -11.284 36.097 1.00 52.27 432 LEU A O 1
ATOM 1413 N N . ARG A 1 115 ? 8.509 -11.261 34.011 1.00 45.84 433 ARG A N 1
ATOM 1414 C CA . ARG A 1 115 ? 7.233 -10.572 34.323 1.00 44.89 433 ARG A CA 1
ATOM 1415 C C . ARG A 1 115 ? 6.184 -11.350 35.171 1.00 50.05 433 ARG A C 1
ATOM 1416 O O . ARG A 1 115 ? 5.485 -10.757 36.001 1.00 50.09 433 ARG A O 1
ATOM 1437 N N . ASN A 1 116 ? 6.120 -12.646 34.937 1.00 52.50 434 ASN A N 1
ATOM 1438 C CA . ASN A 1 116 ? 5.003 -13.496 35.249 1.00 50.91 434 ASN A CA 1
ATOM 1439 C C . ASN A 1 116 ? 3.711 -12.949 34.627 1.00 53.62 434 ASN A C 1
ATOM 1440 O O . ASN A 1 116 ? 3.327 -13.312 33.530 1.00 55.59 434 ASN A O 1
ATOM 1451 N N . GLY B 1 24 ? 4.771 4.500 18.349 1.00 62.08 0 GLY B N 1
ATOM 1452 C CA . GLY B 1 24 ? 3.365 4.018 18.325 1.00 59.18 0 GLY B CA 1
ATOM 1453 C C . GLY B 1 24 ? 3.111 3.172 19.552 1.00 57.70 0 GLY B C 1
ATOM 1454 O O . GLY B 1 24 ? 3.017 3.686 20.685 1.00 59.48 0 GLY B O 1
ATOM 1458 N N . SER B 1 25 ? 3.023 1.861 19.334 1.00 55.93 343 SER B N 1
ATOM 1459 C CA . SER B 1 25 ? 2.809 0.906 20.417 1.00 55.96 343 SER B CA 1
ATOM 1460 C C . SER B 1 25 ? 3.962 0.929 21.434 1.00 53.35 343 SER B C 1
ATOM 1461 O O . SER B 1 25 ? 3.765 0.995 22.657 1.00 51.92 343 SER B O 1
ATOM 1469 N N . THR B 1 26 ? 5.179 0.882 20.919 1.00 53.68 344 THR B N 1
ATOM 1470 C CA . THR B 1 26 ? 6.330 0.872 21.792 1.00 53.29 344 THR B CA 1
ATOM 1471 C C . THR B 1 26 ? 6.331 2.097 22.704 1.00 51.06 344 THR B C 1
ATOM 1472 O O . THR B 1 26 ? 6.510 1.981 23.933 1.00 46.87 344 THR B O 1
ATOM 1483 N N . GLN B 1 27 ? 6.041 3.231 22.128 1.00 47.81 345 GLN B N 1
ATOM 1484 C CA . GLN B 1 27 ? 6.084 4.454 22.856 1.00 48.41 345 GLN B CA 1
ATOM 1485 C C . GLN B 1 27 ? 5.149 4.410 24.044 1.00 45.96 345 GLN B C 1
ATOM 1486 O O . GLN B 1 27 ? 5.522 4.721 25.118 1.00 45.28 345 GLN B O 1
ATOM 1494 N N . PHE B 1 28 ? 3.945 3.964 23.793 1.00 45.48 346 PHE B N 1
ATOM 1495 C CA . PHE B 1 28 ? 2.964 3.831 24.828 1.00 44.59 346 PHE B CA 1
ATOM 1496 C C . PHE B 1 28 ? 3.335 2.791 25.846 1.00 42.92 346 PHE B C 1
ATOM 1497 O O . PHE B 1 28 ? 3.082 2.977 26.990 1.00 43.11 346 PHE B O 1
ATOM 1514 N N . TYR B 1 29 ? 3.936 1.696 25.443 1.00 43.10 347 TYR B N 1
ATOM 1515 C CA . TYR B 1 29 ? 4.322 0.713 26.397 1.00 42.44 347 TYR B CA 1
ATOM 1516 C C . TYR B 1 29 ? 5.220 1.356 27.420 1.00 42.13 347 TYR B C 1
ATOM 1517 O O . TYR B 1 29 ? 5.022 1.206 28.588 1.00 40.97 347 TYR B O 1
ATOM 1535 N N . TYR B 1 30 ? 6.226 2.056 26.948 1.00 43.08 348 TYR B N 1
ATOM 1536 C CA . TYR B 1 30 ? 7.194 2.619 27.891 1.00 43.14 348 TYR B CA 1
ATOM 1537 C C . TYR B 1 30 ? 6.688 3.816 28.683 1.00 42.88 348 TYR B C 1
ATOM 1538 O O . TYR B 1 30 ? 7.035 3.951 29.858 1.00 42.44 348 TYR B O 1
ATOM 1556 N N . LYS B 1 31 ? 5.843 4.650 28.092 1.00 43.24 349 LYS B N 1
ATOM 1557 C CA . LYS B 1 31 ? 5.148 5.647 28.897 1.00 42.93 349 LYS B CA 1
ATOM 1558 C C . LYS B 1 31 ? 4.354 5.017 30.064 1.00 41.58 349 LYS B C 1
ATOM 1559 O O . LYS B 1 31 ? 4.457 5.466 31.212 1.00 41.30 349 LYS B O 1
ATOM 1578 N N . LEU B 1 32 ? 3.560 3.988 29.770 1.00 40.88 350 LEU B N 1
ATOM 1579 C CA . LEU B 1 32 ? 2.774 3.339 30.826 1.00 39.67 350 LEU B CA 1
ATOM 1580 C C . LEU B 1 32 ? 3.695 2.696 31.862 1.00 39.22 350 LEU B C 1
ATOM 1581 O O . LEU B 1 32 ? 3.486 2.833 33.083 1.00 38.69 350 LEU B O 1
ATOM 1597 N N . SER B 1 33 ? 4.743 2.034 31.377 1.00 39.61 351 SER B N 1
ATOM 1598 C CA . SER B 1 33 ? 5.723 1.442 32.276 1.00 39.41 351 SER B CA 1
ATOM 1599 C C . SER B 1 33 ? 6.259 2.500 33.253 1.00 40.56 351 SER B C 1
ATOM 1600 O O . SER B 1 33 ? 6.337 2.270 34.466 1.00 39.30 351 SER B O 1
ATOM 1608 N N . GLN B 1 34 ? 6.589 3.676 32.725 1.00 40.72 352 GLN B N 1
ATOM 1609 C CA . GLN B 1 34 ? 7.033 4.779 33.579 1.00 41.24 352 GLN B CA 1
ATOM 1610 C C . GLN B 1 34 ? 5.997 5.273 34.583 1.00 40.69 352 GLN B C 1
ATOM 1611 O O . GLN B 1 34 ? 6.333 5.548 35.733 1.00 40.77 352 GLN B O 1
ATOM 1625 N N . GLU B 1 35 ? 4.756 5.446 34.124 1.00 40.33 353 GLU B N 1
ATOM 1626 C CA . GLU B 1 35 ? 3.661 5.782 35.037 1.00 39.83 353 GLU B CA 1
ATOM 1627 C C . GLU B 1 35 ? 3.605 4.795 36.216 1.00 38.96 353 GLU B C 1
ATOM 1628 O O . GLU B 1 35 ? 3.562 5.184 37.411 1.00 39.03 353 GLU B O 1
ATOM 1640 N N . LEU B 1 36 ? 3.598 3.517 35.851 1.00 38.29 354 LEU B N 1
ATOM 1641 C CA . LEU B 1 36 ? 3.506 2.437 36.818 1.00 37.49 354 LEU B CA 1
ATOM 1642 C C . LEU B 1 36 ? 4.644 2.537 37.811 1.00 37.93 354 LEU B C 1
ATOM 1643 O O . LEU B 1 36 ? 4.414 2.496 39.011 1.00 37.73 354 LEU B O 1
ATOM 1659 N N . ASN B 1 37 ? 5.865 2.663 37.292 1.00 38.66 355 ASN B N 1
ATOM 1660 C CA . ASN B 1 37 ? 7.034 2.692 38.151 1.00 39.23 355 ASN B CA 1
ATOM 1661 C C . ASN B 1 37 ? 6.952 3.852 39.122 1.00 39.79 355 ASN B C 1
ATOM 1662 O O . ASN B 1 37 ? 7.214 3.688 40.304 1.00 39.89 355 ASN B O 1
ATOM 1673 N N . GLY B 1 38 ? 6.572 5.027 38.620 1.00 41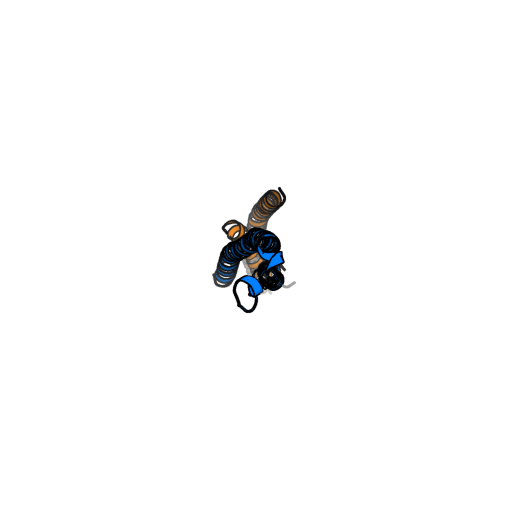.74 356 GLY B N 1
ATOM 1674 C CA . GLY B 1 38 ? 6.501 6.192 39.488 1.00 41.01 356 GLY B CA 1
ATOM 1675 C C . GLY B 1 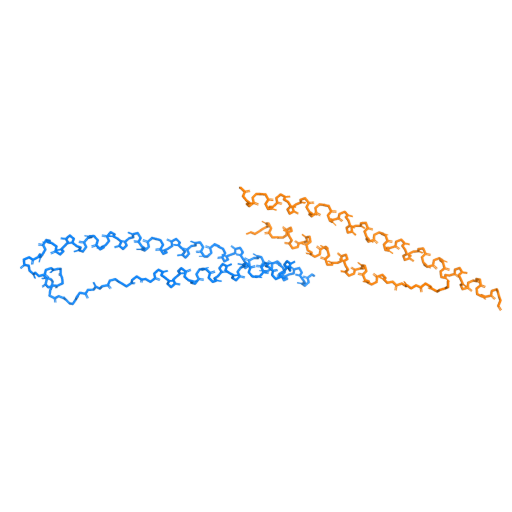38 ? 5.485 6.020 40.601 1.00 40.47 356 GLY B C 1
ATOM 1676 O O . GLY B 1 38 ? 5.770 6.359 41.749 1.00 41.02 356 GLY B O 1
ATOM 1680 N N . ASP B 1 39 ? 4.295 5.508 40.279 1.00 39.54 357 ASP B N 1
ATOM 1681 C CA . ASP B 1 39 ? 3.310 5.218 41.335 1.00 39.04 357 ASP B CA 1
ATOM 1682 C C . ASP B 1 39 ? 3.868 4.220 42.344 1.00 40.85 357 ASP B C 1
ATOM 1683 O O . ASP B 1 39 ? 3.793 4.415 43.588 1.00 39.17 357 ASP B O 1
ATOM 1692 N N . MET B 1 40 ? 4.421 3.129 41.811 1.00 40.06 358 MET B N 1
ATOM 1693 C CA . MET B 1 40 ? 4.806 2.005 42.659 1.00 38.95 358 MET B CA 1
ATOM 1694 C C . MET B 1 40 ? 6.020 2.278 43.520 1.00 38.93 358 MET B C 1
ATOM 1695 O O . MET B 1 40 ? 6.153 1.689 44.600 1.00 41.85 358 MET B O 1
ATOM 1709 N N . GLU B 1 41 ? 6.913 3.152 43.070 1.00 39.83 359 GLU B N 1
ATOM 1710 C CA . GLU B 1 41 ? 8.036 3.553 43.924 1.00 40.97 359 GLU B CA 1
ATOM 1711 C C . GLU B 1 41 ? 7.493 4.179 45.221 1.00 41.46 359 GLU B C 1
ATOM 1712 O O . GLU B 1 41 ? 7.939 3.875 46.348 1.00 42.00 359 GLU B O 1
ATOM 1716 N N . ARG B 1 42 ? 6.478 5.018 45.047 1.00 41.38 360 ARG B N 1
ATOM 1717 C CA . ARG B 1 42 ? 5.863 5.731 46.145 1.00 42.49 360 ARG B CA 1
ATOM 1718 C C . ARG B 1 42 ? 5.054 4.765 47.028 1.00 45.23 360 ARG B C 1
ATOM 1719 O O . ARG B 1 42 ? 5.158 4.794 48.256 1.00 42.44 360 ARG B O 1
ATOM 1740 N N . VAL B 1 43 ? 4.284 3.884 46.403 1.00 42.03 361 VAL B N 1
ATOM 1741 C CA . VAL B 1 43 ? 3.581 2.846 47.158 1.00 43.90 361 VAL B CA 1
ATOM 1742 C C . VAL B 1 43 ? 4.537 1.988 47.991 1.00 44.78 361 VAL B C 1
ATOM 1743 O O . VAL B 1 43 ? 4.244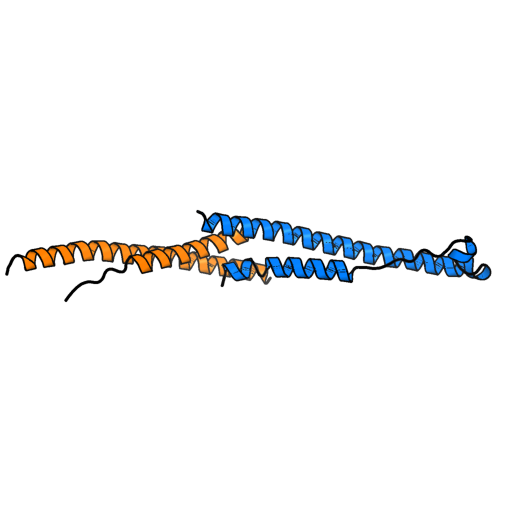 1.679 49.147 1.00 44.00 361 VAL B O 1
ATOM 1756 N N . ALA B 1 44 ? 5.666 1.590 47.414 1.00 45.15 362 ALA B N 1
ATOM 1757 C CA . ALA B 1 44 ? 6.599 0.732 48.136 1.00 45.09 362 ALA B CA 1
ATOM 1758 C C . ALA B 1 44 ? 7.248 1.484 49.301 1.00 48.10 362 ALA B C 1
ATOM 1759 O O . ALA B 1 44 ? 7.400 0.934 50.410 1.00 48.31 362 ALA B O 1
ATOM 1766 N N . ASP B 1 45 ? 7.649 2.728 49.044 1.00 48.63 363 ASP B N 1
ATOM 1767 C CA . ASP B 1 45 ? 8.134 3.581 50.120 1.00 48.36 363 ASP B CA 1
ATOM 1768 C C . ASP B 1 45 ? 7.105 3.585 51.249 1.00 49.44 363 ASP B C 1
ATOM 1769 O O . ASP B 1 45 ? 7.445 3.321 52.422 1.00 52.47 363 ASP B O 1
ATOM 1778 N N . SER B 1 46 ? 5.843 3.840 50.906 1.00 46.69 364 SER B N 1
ATOM 1779 C CA . SER B 1 46 ? 4.795 3.878 51.922 1.00 47.86 364 SER B CA 1
ATOM 1780 C C . SER B 1 46 ? 4.663 2.561 52.684 1.00 48.35 364 SER B C 1
ATOM 1781 O O . SER B 1 46 ? 4.648 2.562 53.916 1.00 47.46 364 SER B O 1
ATOM 1789 N N . LEU B 1 47 ? 4.558 1.436 51.978 1.00 46.22 365 LEU B N 1
ATOM 1790 C CA . LEU B 1 47 ? 4.404 0.165 52.686 1.00 45.12 365 LEU B CA 1
ATOM 1791 C C . LEU B 1 47 ? 5.552 -0.034 53.666 1.00 48.34 365 LEU B C 1
ATOM 1792 O O . LEU B 1 47 ? 5.347 -0.506 54.797 1.00 46.88 365 LEU B O 1
ATOM 1808 N N . VAL B 1 48 ? 6.738 0.367 53.286 1.00 47.95 366 VAL B N 1
ATOM 1809 C CA . VAL B 1 48 ? 7.875 0.179 54.134 1.00 48.81 366 VAL B CA 1
ATOM 1810 C C . VAL B 1 48 ? 7.717 0.969 55.408 1.00 52.20 366 VAL B C 1
ATOM 1811 O O . VAL B 1 48 ? 7.793 0.424 56.493 1.00 51.90 366 VAL B O 1
ATOM 1824 N N . THR B 1 49 ? 7.533 2.262 55.237 1.00 51.79 367 THR B N 1
ATOM 1825 C CA . THR B 1 49 ? 7.361 3.176 56.328 1.00 52.33 367 THR B CA 1
ATOM 1826 C C . THR B 1 49 ? 6.279 2.707 57.258 1.00 51.85 367 THR B C 1
ATOM 1827 O O . THR B 1 49 ? 6.414 2.794 58.458 1.00 50.01 367 THR B O 1
ATOM 1838 N N . LEU B 1 50 ? 5.212 2.203 56.683 1.00 49.21 368 LEU B N 1
ATOM 1839 C CA . LEU B 1 50 ? 4.103 1.698 57.442 1.00 48.42 368 LEU B CA 1
ATOM 1840 C C . LEU B 1 50 ? 4.519 0.518 58.294 1.00 49.11 368 LEU B C 1
ATOM 1841 O O . LEU B 1 50 ? 4.314 0.526 59.465 1.00 51.86 368 LEU B O 1
ATOM 1857 N N . GLN B 1 51 ? 5.117 -0.486 57.696 1.00 48.96 369 GLN B N 1
ATOM 1858 C CA . GLN B 1 51 ? 5.650 -1.629 58.437 1.00 48.30 369 GLN B CA 1
ATOM 1859 C C . GLN B 1 51 ? 6.643 -1.200 59.520 1.00 52.79 369 GLN B C 1
ATOM 1860 O O . GLN B 1 51 ? 6.594 -1.690 60.674 1.00 51.53 369 GLN B O 1
ATOM 1874 N N . ASP B 1 52 ? 7.538 -0.279 59.170 1.00 52.54 370 ASP B N 1
ATOM 1875 C CA . ASP B 1 52 ? 8.524 0.205 60.138 1.00 56.08 370 ASP B CA 1
ATOM 1876 C C . ASP B 1 52 ? 7.864 0.817 61.365 1.00 55.97 370 ASP B C 1
ATOM 1877 O O . ASP B 1 52 ? 8.200 0.477 62.518 1.00 60.10 370 ASP B O 1
ATOM 1886 N N . GLN B 1 53 ? 6.939 1.738 61.114 1.00 54.82 371 GLN B N 1
ATOM 1887 C CA . GLN B 1 53 ? 6.203 2.385 62.188 1.00 57.96 371 GLN B CA 1
ATOM 1888 C C . GLN B 1 53 ? 5.505 1.363 63.059 1.00 56.31 371 GLN B C 1
ATOM 1889 O O . GLN B 1 53 ? 5.529 1.471 64.291 1.00 58.62 371 GLN B O 1
ATOM 1903 N N . LEU B 1 54 ? 4.880 0.375 62.421 1.00 53.71 372 LEU B N 1
ATOM 1904 C CA . LEU B 1 54 ? 4.216 -0.688 63.167 1.00 53.23 372 LEU B CA 1
ATOM 1905 C C . LEU B 1 54 ? 5.234 -1.396 64.058 1.00 55.36 372 LEU B C 1
ATOM 1906 O O . LEU B 1 54 ? 4.955 -1.656 65.222 1.00 57.20 372 LEU B O 1
ATOM 1922 N N . ASN B 1 55 ? 6.418 -1.693 63.525 1.00 54.47 373 ASN B N 1
ATOM 1923 C CA . ASN B 1 55 ? 7.458 -2.302 64.347 1.00 55.71 373 ASN B CA 1
ATOM 1924 C C . ASN B 1 55 ? 7.786 -1.426 65.563 1.00 57.51 373 ASN B C 1
ATOM 1925 O O . ASN B 1 55 ? 7.769 -1.907 66.733 1.00 59.07 373 ASN B O 1
ATOM 1936 N N . SER B 1 56 ? 8.037 -0.140 65.303 1.00 58.19 374 SER B N 1
ATOM 1937 C CA . SER B 1 56 ? 8.366 0.803 66.383 1.00 61.19 374 SER B CA 1
ATOM 1938 C C . SER B 1 56 ? 7.266 0.876 67.451 1.00 62.69 374 SER B C 1
ATOM 1939 O O . SER B 1 56 ? 7.558 0.810 68.654 1.00 66.73 374 SER B O 1
ATOM 1947 N N . LEU B 1 57 ? 6.010 0.997 67.024 1.00 62.48 375 LEU B N 1
ATOM 1948 C CA . LEU B 1 57 ? 4.891 1.089 67.965 1.00 63.24 375 LEU B CA 1
ATOM 1949 C C . LEU B 1 57 ? 4.738 -0.225 68.752 1.00 66.15 375 LEU B C 1
ATOM 1950 O O . LEU B 1 57 ? 4.593 -0.230 69.998 1.00 67.82 375 LEU B O 1
ATOM 1966 N N . ALA B 1 58 ? 4.797 -1.334 68.013 1.00 63.82 376 ALA B N 1
ATOM 1967 C CA . ALA B 1 58 ? 4.721 -2.676 68.588 1.00 63.28 376 ALA B CA 1
ATOM 1968 C C . ALA B 1 58 ? 5.726 -2.852 69.728 1.00 65.61 376 ALA B C 1
ATOM 1969 O O . ALA B 1 58 ? 5.376 -3.381 70.797 1.00 69.00 376 ALA B O 1
ATOM 1976 N N . ALA B 1 59 ? 6.966 -2.404 69.523 1.00 65.18 377 ALA B N 1
ATOM 1977 C CA . ALA B 1 59 ? 7.958 -2.434 70.620 1.00 68.66 377 ALA B CA 1
ATOM 1978 C C . ALA B 1 59 ? 7.448 -1.796 71.927 1.00 71.12 377 ALA B C 1
ATOM 1979 O O . ALA B 1 59 ? 7.514 -2.404 73.026 1.00 73.45 377 ALA B O 1
ATOM 1986 N N . VAL B 1 60 ? 6.956 -0.566 71.811 1.00 70.10 378 VAL B N 1
ATOM 1987 C CA . VAL B 1 60 ? 6.466 0.167 72.975 1.00 73.47 378 VAL B CA 1
ATOM 1988 C C . VAL B 1 60 ? 5.296 -0.580 73.623 1.00 73.19 378 VAL B C 1
ATOM 1989 O O . VAL B 1 60 ? 5.254 -0.726 74.844 1.00 74.48 378 VAL B O 1
ATOM 2002 N N . VAL B 1 61 ? 4.359 -1.057 72.800 1.00 69.66 379 VAL B N 1
ATOM 2003 C CA . VAL B 1 61 ? 3.210 -1.847 73.287 1.00 67.99 379 VAL B CA 1
ATOM 2004 C C . VAL B 1 61 ? 3.630 -3.104 74.063 1.00 68.85 379 VAL B C 1
ATOM 2005 O O . VAL B 1 61 ? 3.253 -3.305 75.238 1.00 70.92 379 VAL B O 1
ATOM 2018 N N . LEU B 1 62 ? 4.389 -3.955 73.380 1.00 67.34 380 LEU B N 1
ATOM 2019 C CA . LEU B 1 62 ? 4.905 -5.187 73.955 1.00 67.99 380 LEU B CA 1
ATOM 2020 C C . LEU B 1 62 ? 5.599 -4.913 75.286 1.00 71.34 380 LEU B C 1
ATOM 2021 O O . LEU B 1 62 ? 5.374 -5.637 76.259 1.00 72.77 380 LEU B O 1
ATOM 2025 N N . GLN B 1 63 ? 6.438 -3.875 75.322 1.00 72.68 381 GLN B N 1
ATOM 2026 C CA . GLN B 1 63 ? 7.120 -3.491 76.558 1.00 76.07 381 GLN B CA 1
ATOM 2027 C C . GLN B 1 63 ? 6.098 -3.091 77.627 1.00 78.02 381 GLN B C 1
ATOM 2028 O O . GLN B 1 63 ? 6.176 -3.540 78.776 1.00 80.36 381 GLN B O 1
ATOM 2042 N N . ASN B 1 64 ? 5.147 -2.249 77.232 1.00 77.15 382 ASN B N 1
ATOM 2043 C CA . ASN B 1 64 ? 4.031 -1.870 78.083 1.00 78.69 382 ASN B CA 1
ATOM 2044 C C . ASN B 1 64 ? 3.309 -3.078 78.695 1.00 83.01 382 ASN B C 1
ATOM 2045 O O . ASN B 1 64 ? 2.986 -3.067 79.894 1.00 81.35 382 ASN B O 1
ATOM 2056 N N . ARG B 1 65 ? 3.070 -4.118 77.897 1.00 91.27 383 ARG B N 1
ATOM 2057 C CA . ARG B 1 65 ? 2.388 -5.317 78.400 1.00 98.43 383 ARG B CA 1
ATOM 2058 C C . ARG B 1 65 ? 3.243 -6.122 79.379 1.00 109.92 383 ARG B C 1
ATOM 2059 O O . ARG B 1 65 ? 2.712 -6.793 80.255 1.00 119.04 383 ARG B O 1
ATOM 2080 N N . ARG B 1 66 ? 4.561 -6.074 79.233 1.00 111.97 384 ARG B N 1
ATOM 2081 C CA . ARG B 1 66 ? 5.426 -6.776 80.170 1.00 124.73 384 ARG B CA 1
ATOM 2082 C C . ARG B 1 66 ? 5.457 -6.010 81.479 1.00 130.00 384 ARG B C 1
ATOM 2083 O O . ARG B 1 66 ? 5.414 -6.603 82.565 1.00 131.85 384 ARG B O 1
ATOM 2093 N N . ALA B 1 67 ? 5.524 -4.685 81.363 1.00 129.35 385 ALA B N 1
ATOM 2094 C CA . ALA B 1 67 ? 5.360 -3.817 82.519 1.00 124.45 385 ALA B CA 1
ATOM 2095 C C . ALA B 1 67 ? 4.059 -4.163 83.242 1.00 118.79 385 ALA B C 1
ATOM 2096 O O . ALA B 1 67 ? 4.081 -4.563 84.407 1.00 121.45 385 ALA B O 1
ATOM 2103 N N . LEU B 1 68 ? 2.924 -4.014 82.592 1.00 105.88 386 LEU B N 1
ATOM 2104 C CA . LEU B 1 68 ? 1.651 -4.377 83.179 1.00 100.71 386 LEU B CA 1
ATOM 2105 C C . LEU B 1 68 ? 1.593 -5.833 83.599 1.00 100.39 386 LEU B C 1
ATOM 2106 O O . LEU B 1 68 ? 0.939 -6.171 84.554 1.00 100.91 386 LEU B O 1
ATOM 2122 N N . ASP B 1 69 ? 2.268 -6.696 82.878 1.00 92.96 387 ASP B N 1
ATOM 2123 C CA . ASP B 1 69 ? 2.395 -8.089 83.293 1.00 90.22 387 ASP B CA 1
ATOM 2124 C C . ASP B 1 69 ? 2.962 -8.179 84.720 1.00 91.29 387 ASP B C 1
ATOM 2125 O O . ASP B 1 69 ? 2.376 -8.829 85.599 1.00 91.50 387 ASP B O 1
ATOM 2129 N N . LEU B 1 70 ? 4.102 -7.522 84.946 1.00 93.22 388 LEU B N 1
ATOM 2130 C CA . LEU B 1 70 ? 4.725 -7.458 86.274 1.00 97.56 388 LEU B CA 1
ATOM 2131 C C . LEU B 1 70 ? 3.737 -7.088 87.379 1.00 100.84 388 LEU B C 1
ATOM 2132 O O . LEU B 1 70 ? 3.744 -7.680 88.464 1.00 103.35 388 LEU B O 1
ATOM 2136 N N . LEU B 1 71 ? 2.896 -6.099 87.101 1.00 69.58 389 LEU B N 1
ATOM 2137 C CA . LEU B 1 71 ? 1.863 -5.683 88.044 1.00 73.44 389 LEU B CA 1
ATOM 2138 C C . LEU B 1 71 ? 0.715 -6.702 88.056 1.00 75.95 389 LEU B C 1
ATOM 2139 O O . LEU B 1 71 ? -0.354 -6.454 87.485 1.00 73.84 389 LEU B O 1
ATOM 2146 N N . THR B 1 72 ? 0.980 -7.844 88.701 1.00 79.45 390 THR B N 1
ATOM 2147 C CA . THR B 1 72 ? 0.037 -8.959 88.877 1.00 84.31 390 THR B CA 1
ATOM 2148 C C . THR B 1 72 ? 0.777 -10.286 88.757 1.00 87.88 390 THR B C 1
ATOM 2149 O O . THR B 1 72 ? 0.496 -11.236 89.497 1.00 94.01 390 THR B O 1
ATOM 2153 N N . SER B 1 87 ? -5.187 -9.155 73.170 1.00 87.27 405 SER B N 1
ATOM 2154 C CA . SER B 1 87 ? -4.631 -10.445 73.565 1.00 90.23 405 SER B CA 1
ATOM 2155 C C . SER B 1 87 ? -3.114 -10.494 73.348 1.00 86.32 405 SER B C 1
ATOM 2156 O O . SER B 1 87 ? -2.348 -10.010 74.183 1.00 82.80 405 SER B O 1
ATOM 2159 N N . TYR B 1 88 ? -2.689 -11.073 72.224 1.00 85.75 40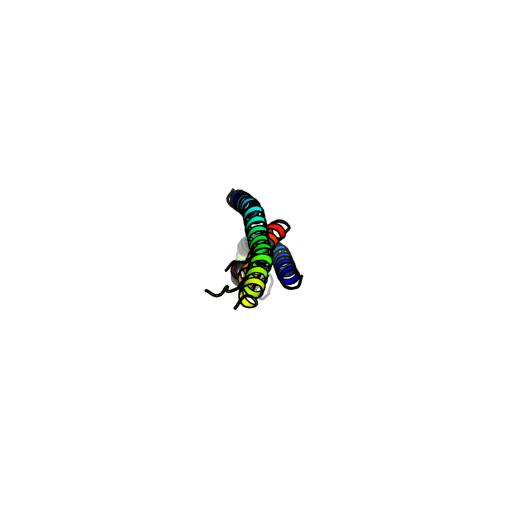6 TYR B N 1
ATOM 2160 C CA . TYR B 1 88 ? -1.268 -11.237 71.905 1.00 82.91 406 TYR B CA 1
ATOM 2161 C C . TYR B 1 88 ? -0.961 -10.760 70.484 1.00 78.80 406 TYR B C 1
ATOM 2162 O O . TYR B 1 88 ? -1.663 -11.116 69.538 1.00 80.39 406 TYR B O 1
ATOM 2166 N N . TYR B 1 89 ? 0.096 -9.964 70.341 1.00 72.61 407 TYR B N 1
ATOM 2167 C CA . TYR B 1 89 ? 0.478 -9.408 69.048 1.00 68.92 407 TYR B CA 1
ATOM 2168 C C . TYR B 1 89 ? 1.193 -10.447 68.186 1.00 71.20 407 TYR B C 1
ATOM 2169 O O . TYR B 1 89 ? 1.838 -11.362 68.699 1.00 73.35 407 TYR B O 1
ATOM 2180 N N . VAL B 1 90 ? 1.064 -10.295 66.874 1.00 69.14 408 VAL B N 1
ATOM 2181 C CA . VAL B 1 90 ? 1.695 -11.193 65.915 1.00 72.27 408 VAL B CA 1
ATOM 2182 C C . VAL B 1 90 ? 2.455 -10.400 64.849 1.00 69.98 408 VAL B C 1
ATOM 2183 O O . VAL B 1 90 ? 1.854 -9.886 63.902 1.00 67.57 408 VAL B O 1
ATOM 2187 N N . ASN B 1 91 ? 3.772 -10.283 65.014 1.00 68.24 409 ASN B N 1
ATOM 2188 C CA . ASN B 1 91 ? 4.593 -9.615 64.012 1.00 66.45 409 ASN B CA 1
ATOM 2189 C C . ASN B 1 91 ? 4.674 -10.436 62.716 1.00 70.33 409 ASN B C 1
ATOM 2190 O O . ASN B 1 91 ? 4.725 -11.668 62.732 1.00 75.67 409 ASN B O 1
ATOM 2201 N N . GLN B 1 92 ? 4.682 -9.729 61.596 1.00 69.50 410 GLN B N 1
ATOM 2202 C CA . GLN B 1 92 ? 4.732 -10.347 60.279 1.00 74.84 410 GLN B CA 1
ATOM 2203 C C . GLN B 1 92 ? 5.483 -9.407 59.362 1.00 73.69 410 GLN B C 1
ATOM 2204 O O . GLN B 1 92 ? 5.189 -9.286 58.172 1.00 75.75 410 GLN B O 1
ATOM 2218 N N . SER B 1 93 ? 6.407 -8.709 59.956 1.00 72.95 411 SER B N 1
ATOM 2219 C CA . SER B 1 93 ? 7.212 -7.788 59.237 1.00 70.52 411 SER B CA 1
ATOM 2220 C C . SER B 1 93 ? 7.811 -8.493 58.076 1.00 67.06 411 SER B C 1
ATOM 2221 O O . SER B 1 93 ? 8.054 -7.914 57.068 1.00 63.81 411 SER B O 1
ATOM 2229 N N . GLY B 1 94 ? 8.069 -9.761 58.256 1.00 68.24 412 GLY B N 1
ATOM 2230 C CA . GLY B 1 94 ? 8.749 -10.532 57.260 1.00 65.88 412 GLY B CA 1
ATOM 2231 C C . GLY B 1 94 ? 8.070 -10.472 55.919 1.00 61.87 412 GLY B C 1
ATOM 2232 O O . GLY B 1 94 ? 8.706 -10.326 54.919 1.00 59.20 412 GLY B O 1
ATOM 2236 N N . ILE B 1 95 ? 6.763 -10.571 55.946 1.00 61.87 413 ILE B N 1
ATOM 2237 C CA . ILE B 1 95 ? 5.937 -10.743 54.769 1.00 58.82 413 ILE B CA 1
ATOM 2238 C C . ILE B 1 95 ? 5.905 -9.475 53.934 1.00 56.91 413 ILE B C 1
ATOM 2239 O O . ILE B 1 95 ? 6.033 -9.514 52.744 1.00 53.31 413 ILE B O 1
ATOM 2255 N N . VAL B 1 96 ? 5.751 -8.360 54.601 1.00 57.36 414 VAL B N 1
ATOM 2256 C CA . VAL B 1 96 ? 5.807 -7.082 53.972 1.00 55.46 414 VAL B CA 1
ATOM 2257 C C . VAL B 1 96 ? 7.200 -6.727 53.473 1.00 54.11 414 VAL B C 1
ATOM 2258 O O . VAL B 1 96 ? 7.325 -6.219 52.399 1.00 54.92 414 VAL B O 1
ATOM 2271 N N . THR B 1 97 ? 8.225 -7.081 54.200 1.00 56.21 415 THR B N 1
ATOM 2272 C CA . THR B 1 97 ? 9.573 -6.804 53.796 1.00 55.60 415 THR B CA 1
ATOM 2273 C C . THR B 1 97 ? 9.861 -7.483 52.451 1.00 54.37 415 THR B C 1
ATOM 2274 O O . THR B 1 97 ? 10.497 -6.930 51.573 1.00 52.07 415 THR B O 1
ATOM 2285 N N . GLU B 1 98 ? 9.362 -8.692 52.314 1.00 54.28 416 GLU B N 1
ATOM 2286 C CA . GLU B 1 98 ? 9.618 -9.492 51.137 1.00 54.84 416 GLU B CA 1
ATOM 2287 C C . GLU B 1 98 ? 8.818 -8.973 49.953 1.00 50.50 416 GLU B C 1
ATOM 2288 O O . GLU B 1 98 ? 9.266 -8.963 48.836 1.00 51.93 416 GLU B O 1
ATOM 2292 N N . LYS B 1 99 ? 7.598 -8.585 50.237 1.00 53.04 417 LYS B N 1
ATOM 2293 C CA . LYS B 1 99 ? 6.710 -8.045 49.250 1.00 48.54 417 LYS B CA 1
ATOM 2294 C C . LYS B 1 99 ? 7.285 -6.745 48.704 1.00 49.17 417 LYS B C 1
ATOM 2295 O O . LYS B 1 99 ? 7.333 -6.541 47.530 1.00 47.42 417 LYS B O 1
ATOM 2314 N N . VAL B 1 100 ? 7.737 -5.867 49.565 1.00 51.14 418 VAL B N 1
ATOM 2315 C CA . VAL B 1 100 ? 8.321 -4.614 49.105 1.00 48.36 418 VAL B CA 1
ATOM 2316 C C . VAL B 1 100 ? 9.534 -4.938 48.242 1.00 48.08 418 VAL B C 1
ATOM 2317 O O . VAL B 1 100 ? 9.708 -4.339 47.178 1.00 49.59 418 VAL B O 1
ATOM 2330 N N . LYS B 1 101 ? 10.358 -5.886 48.693 1.00 48.04 419 LYS B N 1
ATOM 2331 C CA . LYS B 1 101 ? 11.537 -6.295 47.919 1.00 47.55 419 LYS B CA 1
ATOM 2332 C C . LYS B 1 101 ? 11.156 -6.748 46.511 1.00 45.98 419 LYS B C 1
ATOM 2333 O O . LYS B 1 101 ? 11.798 -6.356 45.537 1.00 44.41 419 LYS B O 1
ATOM 2337 N N . GLU B 1 102 ? 10.125 -7.580 46.403 1.00 43.52 420 GLU B N 1
ATOM 2338 C CA . GLU B 1 102 ? 9.657 -8.018 45.079 1.00 47.05 420 GLU B CA 1
ATOM 2339 C C . GLU B 1 102 ? 9.163 -6.828 44.229 1.00 43.62 420 GLU B C 1
ATOM 2340 O O . GLU B 1 102 ? 9.525 -6.687 43.047 1.00 43.58 420 GLU B O 1
ATOM 2352 N N . ILE B 1 103 ? 8.362 -5.957 44.826 1.00 43.76 421 ILE B N 1
ATOM 2353 C CA . ILE B 1 103 ? 7.834 -4.816 44.067 1.00 43.19 421 ILE B CA 1
ATOM 2354 C C . ILE B 1 103 ? 8.998 -3.995 43.510 1.00 44.06 421 ILE B C 1
ATOM 2355 O O . ILE B 1 103 ? 9.038 -3.693 42.312 1.00 45.00 421 ILE B O 1
ATOM 2371 N N . ARG B 1 104 ? 9.959 -3.686 44.382 1.00 47.27 422 ARG B N 1
ATOM 2372 C CA . ARG B 1 104 ? 11.162 -2.951 43.996 1.00 46.33 422 ARG B CA 1
ATOM 2373 C C . ARG B 1 104 ? 11.959 -3.691 42.928 1.00 47.03 422 ARG B C 1
ATOM 2374 O O . ARG B 1 104 ? 12.474 -3.062 41.982 1.00 44.07 422 ARG B O 1
ATOM 2378 N N . ASP B 1 105 ? 12.077 -5.015 43.067 1.00 43.10 423 ASP B N 1
ATOM 2379 C CA . ASP B 1 105 ? 12.766 -5.794 42.034 1.00 46.16 423 ASP B CA 1
ATOM 2380 C C . ASP B 1 105 ? 12.084 -5.601 40.684 1.00 44.88 423 ASP B C 1
ATOM 2381 O O . ASP B 1 105 ? 12.765 -5.447 39.659 1.00 43.21 423 ASP B O 1
ATOM 2390 N N . ARG B 1 106 ? 10.744 -5.579 40.674 1.00 43.02 424 ARG B N 1
ATOM 2391 C CA . ARG B 1 106 ? 10.022 -5.458 39.410 1.00 41.45 424 ARG B CA 1
ATOM 2392 C C . ARG B 1 106 ? 10.151 -4.044 38.813 1.00 42.22 424 ARG B C 1
ATOM 2393 O O . ARG B 1 106 ? 10.396 -3.877 37.593 1.00 39.88 424 ARG B O 1
ATOM 2414 N N . ILE B 1 107 ? 10.024 -3.034 39.667 1.00 40.65 425 ILE B N 1
ATOM 2415 C CA . ILE B 1 107 ? 10.322 -1.665 39.228 1.00 41.78 425 ILE B CA 1
ATOM 2416 C C . ILE B 1 107 ? 11.737 -1.600 38.606 1.00 42.53 425 ILE B C 1
ATOM 2417 O O . ILE B 1 107 ? 11.925 -1.062 37.499 1.00 40.40 425 ILE B O 1
ATOM 2433 N N . GLN B 1 108 ? 12.727 -2.173 39.292 1.00 40.94 426 GLN B N 1
ATOM 2434 C CA . GLN B 1 108 ? 14.106 -2.151 38.782 1.00 42.68 426 GLN B CA 1
ATOM 2435 C C . GLN B 1 108 ? 14.241 -2.861 37.411 1.00 44.13 426 GLN B C 1
ATOM 2436 O O . GLN B 1 108 ? 14.867 -2.321 36.486 1.00 44.74 426 GLN B O 1
ATOM 2440 N N . ARG B 1 109 ? 13.679 -4.066 37.286 1.00 40.25 427 ARG B N 1
ATOM 2441 C CA . ARG B 1 109 ? 13.658 -4.774 36.007 1.00 42.97 427 ARG B CA 1
ATOM 2442 C C . ARG B 1 109 ? 13.080 -3.933 34.860 1.00 41.99 427 ARG B C 1
ATOM 2443 O O . ARG B 1 109 ? 13.661 -3.876 33.752 1.00 41.35 427 ARG B O 1
ATOM 2464 N N . ARG B 1 110 ? 11.922 -3.317 35.119 1.00 36.39 428 ARG B N 1
ATOM 2465 C CA . ARG B 1 110 ? 11.232 -2.552 34.084 1.00 40.41 428 ARG B CA 1
ATOM 2466 C C . ARG B 1 110 ? 12.048 -1.329 33.699 1.00 40.40 428 ARG B C 1
ATOM 2467 O O . ARG B 1 110 ? 12.199 -1.030 32.527 1.00 41.29 428 ARG B O 1
ATOM 2488 N N . ALA B 1 111 ? 12.562 -0.613 34.690 1.00 42.78 429 ALA B N 1
ATOM 2489 C CA . ALA B 1 111 ? 13.461 0.504 34.409 1.00 45.86 429 ALA B CA 1
ATOM 2490 C C . ALA B 1 111 ? 14.705 0.026 33.612 1.00 51.67 429 ALA B C 1
ATOM 2491 O O . ALA B 1 111 ? 15.079 0.638 32.608 1.00 54.28 429 ALA B O 1
ATOM 2498 N N . GLU B 1 112 ? 15.299 -1.095 34.019 1.00 50.54 430 GLU B N 1
ATOM 2499 C CA . GLU B 1 112 ? 16.522 -1.607 33.389 1.00 52.60 430 GLU B CA 1
ATOM 2500 C C . GLU B 1 112 ? 16.256 -2.055 31.962 1.00 52.16 430 GLU B C 1
ATOM 2501 O O . GLU B 1 112 ? 17.133 -2.008 31.118 1.00 53.03 430 GLU B O 1
ATOM 2505 N N . GLU B 1 113 ? 15.031 -2.424 31.678 1.00 51.30 431 GLU B N 1
ATOM 2506 C CA . GLU B 1 113 ? 14.671 -2.918 30.371 1.00 51.77 431 GLU B CA 1
ATOM 2507 C C . GLU B 1 113 ? 14.836 -1.859 29.300 1.00 52.74 431 GLU B C 1
ATOM 2508 O O . GLU B 1 113 ? 15.505 -2.062 28.325 1.00 50.42 431 GLU B O 1
ATOM 2520 N N . LEU B 1 114 ? 14.190 -0.736 29.511 1.00 49.29 432 LEU B N 1
ATOM 2521 C CA . LEU B 1 114 ? 14.253 0.387 28.591 1.00 53.12 432 LEU B CA 1
ATOM 2522 C C . LEU B 1 114 ? 15.685 0.679 28.200 1.00 52.87 432 LEU B C 1
ATOM 2523 O O . LEU B 1 114 ? 15.949 1.046 27.076 1.00 52.87 432 LEU B O 1
ATOM 2527 N N . ARG B 1 115 ? 16.609 0.451 29.096 1.00 54.33 433 ARG B N 1
ATOM 2528 C CA . ARG B 1 115 ? 18.014 0.694 28.835 1.00 57.58 433 ARG B CA 1
ATOM 2529 C C . ARG B 1 115 ? 18.609 -0.204 27.756 1.00 60.84 433 ARG B C 1
ATOM 2530 O O . ARG B 1 115 ? 19.768 -0.124 27.462 1.00 62.12 433 ARG B O 1
ATOM 2540 N N . ASN B 1 116 ? 17.795 -1.063 27.172 1.00 60.30 434 ASN B N 1
ATOM 2541 C CA . ASN B 1 116 ? 18.257 -2.013 26.157 1.00 63.23 434 ASN B CA 1
ATOM 2542 C C . ASN B 1 116 ? 17.345 -2.122 24.934 1.00 64.95 434 ASN B C 1
ATOM 2543 O O . ASN B 1 116 ? 17.700 -2.776 23.942 1.00 68.97 434 ASN B O 1
#

Radius of gyration: 32.31 Å; Cα contacts (8 Å, |Δi|>4): 91; chains: 2; bounding box: 34×36×119 Å

GO terms:
  GO:0007520 myoblast fusion (P, IMP)
  GO:0034242 negative regulation of syncytium formation by plasma membrane fusion (P, IDA)
  GO:0009653 anatomical structure morphogenesis (P, TAS)
  GO:0000768 syncytium formation by cell-cell fusion (P, IDA)

Organism: Homo sapiens (NCBI:txid9606)

Nearest PDB structures (foldseek):
  5ha6-assembly1_A  TM=1.011E+00  e=1.347E-13  Homo sapiens
  6rx1-assembly1_A  TM=9.897E-01  e=8.166E-12  Homo sapiens
  6rx3-assembly1_C  TM=9.837E-01  e=2.047E-07  Homo sapiens
  6rx3-assembly1_A  TM=9.722E-01  e=1.916E-07  Homo sapiens
  6rx3-assembly1_B  TM=9.887E-01  e=3.968E-07  Homo sapiens

Secondary structure (DSSP, 8-state):
-HHHHHHHHHHHHHHHHHHHHHHHHHHHHHHHHHHHHHHHHHHHHHHHTGGGTSHHHHHTSPPP-----HHHHHHHHHHHHHHHHHHHHHHH-/-HHHHHHHHHHHHHHHHHHHHHHHHHHHHHHHHHHHHHHHHHHHHHH--------HHHHHHHHHHHHHHHHHHHHHHT-

Solvent-accessible surface area: 13185 Å² total; per-residue (Å²): 77,99,59,45,140,128,34,41,122,10,12,89,73,17,7,90,65,62,152,67,0,77,60,60,49,72,107,13,77,107,90,62,74,113,17,65,80,79,72,113,85,71,136,52,80,51,144,143,13,62,113,144,44,9,12,15,132,84,104,70,104,98,50,93,178,101,107,84,100,25,52,92,45,58,86,112,2,123,69,41,82,91,121,7,115,130,45,27,75,94,25,114,138,73,99,90,112,121,106,71,107,124,14,129,118,77,20,24,90,65,41,166,66,6,96,60,65,56,71,105,20,77,106,94,54,75,114,16,62,81,78,40,117,77,139,146,59,111,60,84,138,139,140,95,127,72,95,115,21,52,99,44,82,45,113,20,54,94,41,47,46,87,27,53,17,28,60,35,44,68,211,66

Foldseek 3Di:
DVLVVLVVVLVVVLVVLVVVLVVLLVVLVVVVVVVVVVVVVQVVQQVVCVVQPGDQSSVVHDDDDDDRDSVVSVVVSVVSVVVSVVSVVVVVD/DVVVVVLVVLVVVLVVLVVVLVVLLVVLVVCVVVVVVVVVVVVVVVVVVPDDDRDSVVSVVVSVVSVVVSVVSVVVVVD

Sequence (172 aa):
GSTQFYYKLSQELNGDMERVADSLVTLQDQLNSLAAVVLQNRRALDLLTAERGGTCLFLGEECSYYVNQSGIVTEKVKEIRDRIQRRRAEELRNGSTQFYYKLSQELNGDMERVADSLVTLQDQLNSLAAVVLQNRRALDLLTSYYVNQSGIVTEKVKEIRDRIQRRAEELRN

B-factor: mean 43.16, std 21.33, range [13.31, 155.21]

InterPro domains:
  IPR018154 TLV/ENV coat polyprotein [PF00429] (82-476)
  IPR018154 TLV/ENV coat polyprotein [PTHR10424] (22-489)